Protein AF-A0A8J7Z6C0-F1 (afdb_monomer_lite)

pLDDT: mean 86.83, std 10.54, range [35.66, 97.62]

Structure (mmCIF, N/CA/C/O backbone):
data_AF-A0A8J7Z6C0-F1
#
_entry.id   AF-A0A8J7Z6C0-F1
#
loop_
_atom_site.group_PDB
_atom_site.id
_atom_site.type_symbol
_atom_site.label_atom_id
_atom_site.label_alt_id
_atom_site.label_comp_id
_atom_site.label_asym_id
_atom_site.label_entity_id
_atom_site.label_seq_id
_atom_site.pdbx_PDB_ins_code
_atom_site.Cartn_x
_atom_site.Cartn_y
_atom_site.Cartn_z
_atom_site.occupancy
_atom_site.B_iso_or_equiv
_atom_site.auth_seq_id
_atom_site.auth_comp_id
_atom_site.auth_asym_id
_atom_site.auth_atom_id
_atom_site.pdbx_PDB_model_num
ATOM 1 N N . MET A 1 1 ? 16.609 2.136 -3.321 1.00 68.38 1 MET A N 1
ATOM 2 C CA . MET A 1 1 ? 16.140 3.448 -3.803 1.00 68.38 1 MET A CA 1
ATOM 3 C C . MET A 1 1 ? 17.293 4.409 -3.825 1.00 68.38 1 MET A C 1
ATOM 5 O O . MET A 1 1 ? 17.962 4.581 -2.804 1.00 68.38 1 MET A O 1
ATOM 9 N N . LEU A 1 2 ? 17.531 4.978 -5.000 1.00 78.25 2 LEU A N 1
ATOM 10 C CA . LEU A 1 2 ? 18.710 5.778 -5.332 1.00 78.25 2 LEU A CA 1
ATOM 11 C C . LEU A 1 2 ? 18.935 6.944 -4.369 1.00 78.25 2 LEU A C 1
ATOM 13 O O . LEU A 1 2 ? 20.071 7.205 -3.987 1.00 78.25 2 LEU A O 1
ATOM 17 N N . LYS A 1 3 ? 17.850 7.524 -3.849 1.00 76.62 3 LYS A N 1
ATOM 18 C CA . LYS A 1 3 ? 17.868 8.620 -2.866 1.00 76.62 3 LYS A CA 1
ATOM 19 C C . LYS A 1 3 ? 18.622 8.317 -1.564 1.00 76.62 3 LYS A C 1
ATOM 21 O O . LYS A 1 3 ? 18.952 9.236 -0.823 1.00 76.62 3 LYS A O 1
ATOM 26 N N . LYS A 1 4 ? 18.872 7.041 -1.242 1.00 76.38 4 LYS A N 1
ATOM 27 C CA . LYS A 1 4 ? 19.624 6.628 -0.039 1.00 76.38 4 LYS A CA 1
ATOM 28 C C . LYS A 1 4 ? 21.126 6.460 -0.294 1.00 76.38 4 LYS A C 1
ATOM 30 O O . LYS A 1 4 ? 21.887 6.296 0.660 1.00 76.38 4 LYS A O 1
ATOM 35 N N . VAL A 1 5 ? 21.558 6.470 -1.554 1.00 84.62 5 VAL A N 1
ATOM 36 C CA . VAL A 1 5 ? 22.964 6.300 -1.926 1.00 84.62 5 VAL A CA 1
ATOM 37 C C . VAL A 1 5 ? 23.674 7.644 -1.784 1.00 84.62 5 VAL A C 1
ATOM 39 O O . VAL A 1 5 ? 23.293 8.631 -2.405 1.00 84.62 5 VAL A O 1
ATOM 42 N N . ARG A 1 6 ? 24.704 7.690 -0.934 1.00 83.31 6 ARG A N 1
ATOM 43 C CA . ARG A 1 6 ? 25.433 8.934 -0.627 1.00 83.31 6 ARG A CA 1
ATOM 44 C C . ARG A 1 6 ? 26.478 9.285 -1.677 1.00 83.31 6 ARG A C 1
ATOM 46 O O . ARG A 1 6 ? 26.725 10.458 -1.929 1.00 83.31 6 ARG A O 1
ATOM 53 N N . THR A 1 7 ? 27.105 8.273 -2.263 1.00 88.81 7 THR A N 1
ATOM 54 C CA . THR A 1 7 ? 28.171 8.431 -3.248 1.00 88.81 7 THR A CA 1
ATOM 55 C C . THR A 1 7 ? 28.007 7.387 -4.341 1.00 88.81 7 THR A C 1
ATOM 57 O O . THR A 1 7 ? 27.753 6.215 -4.069 1.00 88.81 7 THR A O 1
ATOM 60 N N . PHE A 1 8 ? 28.150 7.826 -5.588 1.00 91.44 8 PHE A N 1
ATOM 61 C CA . PHE A 1 8 ? 28.157 6.951 -6.754 1.00 91.44 8 PHE A CA 1
ATOM 62 C C . PHE A 1 8 ? 29.576 6.859 -7.298 1.00 91.44 8 PHE A C 1
ATOM 64 O O . PHE A 1 8 ? 30.344 7.819 -7.220 1.00 91.44 8 PHE A O 1
ATOM 71 N N . HIS A 1 9 ? 29.921 5.703 -7.857 1.00 93.38 9 HIS A N 1
ATOM 72 C CA . HIS A 1 9 ? 31.172 5.559 -8.586 1.00 93.38 9 HIS A CA 1
ATOM 73 C C . HIS A 1 9 ? 31.188 6.532 -9.786 1.00 93.38 9 HIS A C 1
ATOM 75 O O . HIS A 1 9 ? 30.160 6.637 -10.458 1.00 93.38 9 HIS A O 1
ATOM 81 N N . PRO A 1 10 ? 32.314 7.202 -10.105 1.00 90.50 10 PRO A N 1
ATOM 82 C CA . PRO A 1 10 ? 32.363 8.210 -11.173 1.00 90.50 10 PRO A CA 1
ATOM 83 C C . PRO A 1 10 ? 31.899 7.711 -12.549 1.00 90.50 10 PRO A C 1
ATOM 85 O O . PRO A 1 10 ? 31.295 8.463 -13.301 1.00 90.50 10 PRO A O 1
ATOM 88 N N . ASN A 1 11 ? 32.132 6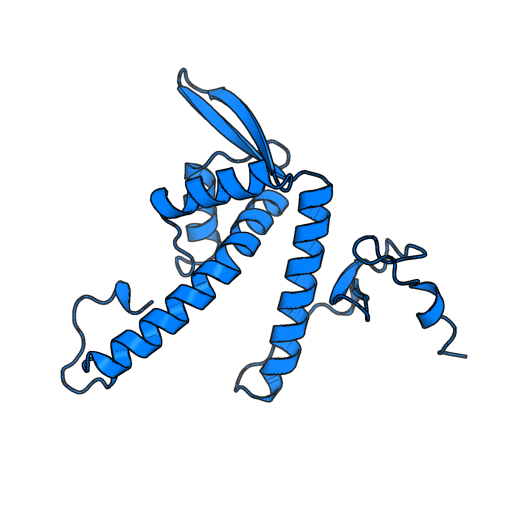.431 -12.853 1.00 94.44 11 ASN A N 1
ATOM 89 C CA . ASN A 1 11 ? 31.740 5.814 -14.130 1.00 94.44 11 ASN A CA 1
ATOM 90 C C . ASN A 1 11 ? 30.314 5.223 -14.135 1.00 94.44 11 ASN A C 1
ATOM 92 O O . ASN A 1 11 ? 29.941 4.548 -15.090 1.00 94.44 11 ASN A O 1
ATOM 96 N N . ALA A 1 12 ? 29.529 5.384 -13.066 1.00 94.75 12 ALA A N 1
ATOM 97 C CA . ALA A 1 12 ? 28.154 4.890 -13.045 1.00 94.75 12 ALA A CA 1
ATOM 98 C C . ALA A 1 12 ? 27.246 5.798 -13.890 1.00 94.75 12 ALA A C 1
ATOM 100 O O . ALA A 1 12 ? 27.310 7.014 -13.755 1.00 94.75 12 ALA A O 1
ATOM 101 N N . LEU A 1 13 ? 26.335 5.230 -14.688 1.00 94.19 13 LEU A N 1
ATOM 102 C CA . LEU A 1 13 ? 25.383 6.013 -15.497 1.00 94.19 13 LEU A CA 1
ATOM 103 C C . LEU A 1 13 ? 24.567 7.002 -14.643 1.00 94.19 13 LEU A C 1
ATOM 105 O O . LEU A 1 13 ? 24.413 8.166 -14.983 1.00 94.19 13 LEU A O 1
ATOM 109 N N . ILE A 1 14 ? 24.111 6.546 -13.479 1.00 94.38 14 ILE A N 1
ATOM 110 C CA . ILE A 1 14 ? 23.372 7.327 -12.474 1.00 94.38 14 ILE A CA 1
ATOM 111 C C . ILE A 1 14 ? 24.248 8.322 -11.681 1.00 94.38 14 ILE A C 1
ATOM 113 O O . ILE A 1 14 ? 23.752 9.022 -10.793 1.00 94.38 14 ILE A O 1
ATOM 117 N N . ALA A 1 15 ? 25.559 8.389 -11.944 1.00 92.69 15 ALA A N 1
ATOM 118 C CA . ALA A 1 15 ? 26.386 9.499 -11.472 1.00 92.69 15 ALA A CA 1
ATOM 119 C C . ALA A 1 15 ? 25.973 10.810 -12.165 1.00 92.69 15 ALA A C 1
ATOM 121 O O . ALA A 1 15 ? 26.004 11.863 -11.527 1.00 92.69 15 ALA A O 1
ATOM 122 N N . ASP A 1 16 ? 25.506 10.718 -13.414 1.00 94.19 16 ASP A N 1
ATOM 123 C CA . ASP A 1 16 ? 24.882 11.808 -14.155 1.00 94.19 16 ASP A CA 1
ATOM 124 C C . ASP A 1 16 ? 23.529 12.200 -13.531 1.00 94.19 16 ASP A C 1
ATOM 126 O O . ASP A 1 16 ? 22.680 11.353 -13.227 1.00 94.19 16 ASP A O 1
ATOM 130 N N . LEU A 1 17 ? 23.328 13.503 -13.325 1.00 91.50 17 LEU A N 1
ATOM 131 C CA . LEU A 1 17 ? 22.142 14.038 -12.654 1.00 91.50 17 LEU A CA 1
ATOM 132 C C . LEU A 1 17 ? 20.859 13.891 -13.480 1.00 91.50 17 LEU A C 1
ATOM 134 O O . LEU A 1 17 ? 19.791 13.733 -12.889 1.00 91.50 17 LEU A O 1
ATOM 138 N N . HIS A 1 18 ? 20.943 13.921 -14.812 1.00 94.06 18 HIS A N 1
ATOM 139 C CA . HIS A 1 18 ? 19.790 13.738 -15.688 1.00 94.06 18 HIS A CA 1
ATOM 140 C C . HIS A 1 18 ? 19.238 12.316 -15.554 1.00 94.06 18 HIS A C 1
ATOM 142 O O . HIS A 1 18 ? 18.068 12.133 -15.209 1.00 94.06 18 HIS A O 1
ATOM 148 N N . TYR A 1 19 ? 20.095 11.304 -15.729 1.00 95.44 19 TYR A N 1
ATOM 149 C CA . TYR A 1 19 ? 19.680 9.904 -15.598 1.00 95.44 19 TYR A CA 1
ATOM 150 C C . TYR A 1 19 ? 19.280 9.551 -14.165 1.00 95.44 19 TYR A C 1
ATOM 152 O O . TYR A 1 19 ? 18.306 8.825 -13.960 1.00 95.44 19 TYR A O 1
ATOM 160 N N . ARG A 1 20 ? 19.971 10.099 -13.155 1.00 94.38 20 ARG A N 1
ATOM 161 C CA . ARG A 1 20 ? 19.564 9.923 -11.755 1.00 94.38 20 ARG A CA 1
ATOM 162 C C . ARG A 1 20 ? 18.168 10.476 -11.499 1.00 94.38 20 ARG A C 1
ATOM 164 O O . ARG A 1 20 ? 17.342 9.768 -10.933 1.00 94.38 20 ARG A O 1
ATOM 171 N N . GLY A 1 21 ? 17.904 11.713 -11.922 1.00 93.88 21 GLY A N 1
ATOM 172 C CA . GLY A 1 21 ? 16.609 12.360 -11.726 1.00 93.88 21 GLY A CA 1
ATOM 173 C C . GLY A 1 21 ? 15.469 11.581 -12.380 1.00 93.88 21 GLY A C 1
ATOM 174 O O . GLY A 1 21 ? 14.415 11.410 -11.769 1.00 93.88 21 GLY A O 1
ATOM 175 N N . TYR A 1 22 ? 15.708 11.035 -13.577 1.00 95.44 22 TYR A N 1
ATOM 176 C CA . TYR A 1 22 ? 14.749 10.176 -14.270 1.00 95.44 22 TYR A CA 1
ATOM 177 C C . TYR A 1 22 ? 14.368 8.943 -13.432 1.00 95.44 22 TYR A C 1
ATOM 179 O O . TYR A 1 22 ? 13.188 8.722 -13.151 1.00 95.44 22 TYR A O 1
ATOM 187 N N . VAL A 1 23 ? 15.359 8.172 -12.967 1.00 94.88 23 VAL A N 1
ATOM 188 C CA . VAL A 1 23 ? 15.101 6.948 -12.186 1.00 94.88 23 VAL A CA 1
ATOM 189 C C . VAL A 1 23 ? 14.512 7.272 -10.809 1.00 94.88 23 VAL A C 1
ATOM 191 O O . VAL A 1 23 ? 13.600 6.586 -10.355 1.00 94.88 23 VAL A O 1
ATOM 194 N N . GLU A 1 24 ? 14.969 8.335 -10.145 1.00 93.50 24 GLU A N 1
ATOM 195 C CA . GLU A 1 24 ? 14.415 8.762 -8.855 1.00 93.50 24 GLU A CA 1
ATOM 196 C C . GLU A 1 24 ? 12.952 9.211 -8.948 1.00 93.50 24 GLU A C 1
ATOM 198 O O . GLU A 1 24 ? 12.183 8.977 -8.007 1.00 93.50 24 GLU A O 1
ATOM 203 N N . SER A 1 25 ? 12.562 9.859 -10.050 1.00 93.44 25 SER A N 1
ATOM 204 C CA . SER A 1 25 ? 11.168 10.235 -10.303 1.00 93.44 25 SER A CA 1
ATOM 205 C C . SER A 1 25 ? 10.303 8.992 -10.453 1.00 93.44 25 SER A C 1
ATOM 207 O O . SER A 1 25 ? 9.320 8.842 -9.725 1.00 93.44 25 SER A O 1
ATOM 209 N N . PHE A 1 26 ? 10.734 8.056 -11.303 1.00 94.12 26 PHE A N 1
ATOM 210 C CA . PHE A 1 26 ? 10.055 6.780 -11.502 1.00 94.12 26 PHE A CA 1
ATOM 211 C C . PHE A 1 26 ? 9.901 5.995 -10.188 1.00 94.12 26 PHE A C 1
ATOM 213 O O . PHE A 1 26 ? 8.788 5.604 -9.830 1.00 94.12 26 PHE A O 1
ATOM 220 N N . GLU A 1 27 ? 10.985 5.833 -9.413 1.00 91.69 27 GLU A N 1
ATOM 221 C CA . GLU A 1 27 ? 10.930 5.188 -8.092 1.00 91.69 27 GLU A CA 1
ATOM 222 C C . GLU A 1 27 ? 9.913 5.894 -7.179 1.00 91.69 27 GLU A C 1
ATOM 224 O O . GLU A 1 27 ? 9.135 5.238 -6.491 1.00 91.69 27 GLU A O 1
ATOM 229 N N . SER A 1 28 ? 9.879 7.230 -7.172 1.00 89.94 28 SER A N 1
ATOM 230 C CA . SER A 1 28 ? 8.993 8.000 -6.288 1.00 89.94 28 SER A CA 1
ATOM 231 C C . SER A 1 28 ? 7.512 7.861 -6.650 1.00 89.94 28 SER A C 1
ATOM 233 O O . SER A 1 28 ? 6.668 7.789 -5.753 1.00 89.94 28 SER A O 1
ATOM 235 N N . GLU A 1 29 ? 7.186 7.836 -7.941 1.00 91.75 29 GLU A N 1
ATOM 236 C CA . GLU A 1 29 ? 5.819 7.646 -8.435 1.00 91.75 29 GLU A CA 1
ATOM 237 C C . GLU A 1 29 ? 5.301 6.252 -8.090 1.00 91.75 29 GLU A C 1
ATOM 239 O O . GLU A 1 29 ? 4.230 6.119 -7.487 1.00 91.75 29 GLU A O 1
ATOM 244 N N . LEU A 1 30 ? 6.107 5.223 -8.369 1.00 91.50 30 LEU A N 1
ATOM 245 C CA . LEU A 1 30 ? 5.770 3.840 -8.046 1.00 91.50 30 LEU A CA 1
ATOM 246 C C . LEU A 1 30 ? 5.567 3.658 -6.537 1.00 91.50 30 LEU A C 1
ATOM 248 O O . LEU A 1 30 ? 4.584 3.060 -6.092 1.00 91.50 30 LEU A O 1
ATOM 252 N N . MET A 1 31 ? 6.460 4.246 -5.740 1.00 89.25 31 MET A N 1
ATOM 253 C CA . MET A 1 31 ? 6.400 4.181 -4.284 1.00 89.25 31 MET A CA 1
ATOM 254 C C . MET A 1 31 ? 5.161 4.851 -3.711 1.00 89.25 31 MET A C 1
ATOM 256 O O . MET A 1 31 ? 4.534 4.314 -2.797 1.00 89.25 31 MET A O 1
ATOM 260 N N . ARG A 1 32 ? 4.760 5.994 -4.268 1.00 86.56 32 ARG A N 1
ATOM 261 C CA . ARG A 1 32 ? 3.526 6.673 -3.871 1.00 86.56 32 ARG A CA 1
ATOM 262 C C . ARG A 1 32 ? 2.296 5.816 -4.165 1.00 86.56 32 ARG A C 1
ATOM 264 O O . ARG A 1 32 ? 1.400 5.753 -3.326 1.00 86.56 32 ARG A O 1
ATOM 271 N N . GLY A 1 33 ? 2.272 5.146 -5.318 1.00 85.75 33 GLY A N 1
ATOM 272 C CA . GLY A 1 33 ? 1.189 4.243 -5.704 1.00 85.75 33 GLY A CA 1
ATOM 273 C C . GLY A 1 33 ? 1.067 3.042 -4.765 1.00 85.75 33 GLY A C 1
ATOM 274 O O . GLY A 1 33 ? 0.005 2.806 -4.187 1.00 85.75 33 GLY A O 1
ATOM 275 N N . ILE A 1 34 ? 2.168 2.317 -4.547 1.00 91.00 34 ILE A N 1
ATOM 276 C CA . ILE A 1 34 ? 2.147 1.063 -3.778 1.00 91.00 34 ILE A CA 1
ATOM 277 C C . ILE A 1 34 ? 1.980 1.274 -2.268 1.00 91.00 34 ILE A C 1
ATOM 279 O O . ILE A 1 34 ? 1.436 0.406 -1.585 1.00 91.00 34 ILE A O 1
ATOM 283 N N . SER A 1 35 ? 2.397 2.432 -1.739 1.00 92.00 35 SER A N 1
ATOM 284 C CA . SER A 1 35 ? 2.344 2.739 -0.300 1.00 92.00 35 SER A CA 1
ATOM 285 C C . SER A 1 35 ? 0.949 2.551 0.291 1.00 92.00 35 SER A C 1
ATOM 287 O O . SER A 1 35 ? 0.809 1.970 1.363 1.00 92.00 35 SER A O 1
ATOM 289 N N . THR A 1 36 ? -0.090 2.993 -0.422 1.00 93.00 36 THR A N 1
ATOM 290 C CA . THR A 1 36 ? -1.484 2.855 0.023 1.00 93.00 36 THR A CA 1
ATOM 291 C C . THR A 1 36 ? -1.865 1.384 0.180 1.00 93.00 36 THR A C 1
ATOM 293 O O . THR A 1 36 ? -2.334 0.976 1.240 1.00 93.00 36 THR A O 1
ATOM 296 N N . VAL A 1 37 ? -1.601 0.570 -0.846 1.00 93.75 37 VAL A N 1
ATOM 297 C CA . VAL A 1 37 ? -1.907 -0.868 -0.837 1.00 93.75 37 VAL A CA 1
ATOM 298 C C . VAL A 1 37 ? -1.151 -1.574 0.285 1.00 93.75 37 VAL A C 1
ATOM 300 O O . VAL A 1 37 ? -1.739 -2.364 1.017 1.00 93.75 37 VAL A O 1
ATOM 303 N N . ALA A 1 38 ? 0.130 -1.253 0.466 1.00 93.88 38 ALA A N 1
ATOM 304 C CA . ALA A 1 38 ? 0.957 -1.859 1.499 1.00 93.88 38 ALA A CA 1
ATOM 305 C C . ALA A 1 38 ? 0.479 -1.513 2.919 1.00 93.88 38 ALA A C 1
ATOM 307 O O . ALA A 1 38 ? 0.361 -2.413 3.749 1.00 93.88 38 ALA A O 1
ATOM 308 N N . ILE A 1 39 ? 0.150 -0.243 3.197 1.00 93.88 39 ILE A N 1
ATOM 309 C CA . ILE A 1 39 ? -0.387 0.183 4.503 1.00 93.88 39 ILE A CA 1
ATOM 310 C C . ILE A 1 39 ? -1.664 -0.597 4.830 1.00 93.88 39 ILE A C 1
ATOM 312 O O . ILE A 1 39 ? -1.776 -1.183 5.907 1.00 93.88 39 ILE A O 1
ATOM 316 N N . LEU A 1 40 ? -2.614 -0.629 3.893 1.00 94.50 40 LEU A N 1
ATOM 317 C CA . LEU A 1 40 ? -3.893 -1.309 4.084 1.00 94.50 40 LEU A CA 1
ATOM 318 C C . LEU A 1 40 ? -3.705 -2.826 4.237 1.00 94.50 40 LEU A C 1
ATOM 320 O O . LEU A 1 40 ? -4.352 -3.443 5.079 1.00 94.50 40 LEU A O 1
ATOM 324 N N . GLN A 1 41 ? -2.783 -3.432 3.485 1.00 93.50 41 GLN A N 1
ATOM 325 C CA . GLN A 1 41 ? -2.480 -4.859 3.592 1.00 93.50 41 GLN A CA 1
ATOM 326 C C . GLN A 1 41 ? -1.846 -5.226 4.942 1.00 93.50 41 GLN A C 1
ATOM 328 O O . GLN A 1 41 ? -2.210 -6.251 5.520 1.00 93.50 41 GLN A O 1
ATOM 333 N N . ILE A 1 42 ? -0.944 -4.393 5.473 1.00 92.62 42 ILE A N 1
ATOM 334 C CA . ILE A 1 42 ? -0.393 -4.570 6.825 1.00 92.62 42 ILE A CA 1
ATOM 335 C C . ILE A 1 42 ? -1.504 -4.486 7.872 1.00 92.62 42 ILE A C 1
ATOM 337 O O . ILE A 1 42 ? -1.598 -5.367 8.724 1.00 92.62 42 ILE A O 1
ATOM 341 N N . MET A 1 43 ? -2.386 -3.484 7.779 1.00 92.44 43 MET A N 1
ATOM 342 C CA . MET A 1 43 ? -3.532 -3.368 8.686 1.00 92.44 43 MET A CA 1
ATOM 343 C C . MET A 1 43 ? -4.423 -4.611 8.633 1.00 92.44 43 MET A C 1
ATOM 345 O O . MET A 1 43 ? -4.741 -5.169 9.678 1.00 92.44 43 MET A O 1
ATOM 349 N N . LYS A 1 44 ? -4.766 -5.085 7.427 1.00 91.62 44 LYS A N 1
ATOM 350 C CA . LYS A 1 44 ? -5.596 -6.283 7.227 1.00 91.62 44 LYS A CA 1
ATOM 351 C C . LYS A 1 44 ? -4.967 -7.541 7.827 1.00 91.62 44 LYS A C 1
ATOM 353 O O . LYS A 1 44 ? -5.690 -8.388 8.334 1.00 91.62 44 LYS A O 1
ATOM 358 N N . ARG A 1 45 ? -3.645 -7.703 7.718 1.00 86.81 45 ARG A N 1
ATOM 359 C CA . ARG A 1 45 ? -2.947 -8.929 8.137 1.00 86.81 45 ARG A CA 1
ATOM 360 C C . ARG A 1 45 ? -2.676 -8.989 9.638 1.00 86.81 45 ARG A C 1
ATOM 362 O O . ARG A 1 45 ? -2.650 -10.082 10.191 1.00 86.81 45 ARG A O 1
ATOM 369 N N . PHE A 1 46 ? -2.430 -7.846 10.273 1.00 79.00 46 PHE A N 1
ATOM 370 C CA . PHE A 1 46 ? -1.861 -7.800 11.622 1.00 79.00 46 PHE A CA 1
ATOM 371 C C . PHE A 1 46 ? -2.752 -7.112 12.654 1.00 79.00 46 PHE A C 1
ATOM 373 O O . PHE A 1 46 ? -2.289 -6.850 13.766 1.00 79.00 46 PHE A O 1
ATOM 380 N N . SER A 1 47 ? -3.998 -6.769 12.313 1.00 72.31 47 SER A N 1
ATOM 381 C CA . SER A 1 47 ? -4.797 -5.961 13.223 1.00 72.31 47 SER A CA 1
ATOM 382 C C . SER A 1 47 ? -6.307 -6.126 13.121 1.00 72.31 47 SER A C 1
ATOM 384 O O . SER A 1 47 ? -6.971 -5.484 12.314 1.00 72.31 47 SER A O 1
ATOM 386 N N . ASP A 1 48 ? -6.850 -6.886 14.069 1.00 70.75 48 ASP A N 1
ATOM 387 C CA . ASP A 1 48 ? -8.283 -6.865 14.382 1.00 70.75 48 ASP A CA 1
ATOM 388 C C . ASP A 1 48 ? -8.648 -5.715 15.344 1.00 70.75 48 ASP A C 1
ATOM 390 O O . ASP A 1 48 ? -9.811 -5.343 15.471 1.00 70.75 48 ASP A O 1
ATOM 394 N N . GLN A 1 49 ? -7.657 -5.139 16.042 1.00 74.25 49 GLN A N 1
ATOM 395 C CA . GLN A 1 49 ? -7.846 -4.132 17.103 1.00 74.25 49 GLN A CA 1
ATOM 396 C C . GLN A 1 49 ? -7.325 -2.724 16.753 1.00 74.25 49 GLN A C 1
ATOM 398 O O . GLN A 1 49 ? -7.386 -1.807 17.581 1.00 74.25 49 GLN A O 1
ATOM 403 N N . GLY A 1 50 ? -6.826 -2.536 15.537 1.00 80.31 50 GLY A N 1
ATOM 404 C CA . GLY A 1 50 ? -6.225 -1.305 15.032 1.00 80.31 50 GLY A CA 1
ATOM 405 C C . GLY A 1 50 ? -4.727 -1.187 15.271 1.00 80.31 50 GLY A C 1
ATOM 406 O O . GLY A 1 50 ? -4.171 -1.729 16.228 1.00 80.31 50 GLY A O 1
ATOM 407 N N . VAL A 1 51 ? -4.066 -0.431 14.395 1.00 87.38 51 VAL A N 1
ATOM 408 C CA . VAL A 1 51 ? -2.623 -0.151 14.463 1.00 87.38 51 VAL A CA 1
ATOM 409 C C . VAL A 1 51 ? -2.409 1.348 14.620 1.00 87.38 51 VAL A C 1
ATOM 411 O O . VAL A 1 51 ? -3.048 2.150 13.933 1.00 87.38 51 VAL A O 1
ATOM 414 N N . TYR A 1 52 ? -1.509 1.757 15.517 1.00 89.50 52 TYR A N 1
ATOM 415 C CA . TYR A 1 52 ? -1.119 3.165 15.614 1.00 89.50 52 TYR A CA 1
ATOM 416 C C . TYR A 1 52 ? 0.015 3.508 14.640 1.00 89.50 52 TYR A C 1
ATOM 418 O O . TYR A 1 52 ? 0.820 2.657 14.272 1.00 89.50 52 TYR A O 1
ATOM 426 N N . GLY A 1 53 ? 0.091 4.779 14.229 1.00 86.19 53 GLY A N 1
ATOM 427 C CA . GLY A 1 53 ? 0.936 5.232 13.112 1.00 86.19 53 GLY A CA 1
ATOM 428 C C . GLY A 1 53 ? 2.389 4.745 13.154 1.00 86.19 53 GLY A C 1
ATOM 429 O O . GLY A 1 53 ? 2.875 4.169 12.189 1.00 86.19 53 GLY A O 1
ATOM 430 N N . TYR A 1 54 ? 3.070 4.894 14.289 1.00 88.12 54 TYR A N 1
ATOM 431 C CA . TYR A 1 54 ? 4.460 4.445 14.417 1.00 88.12 54 TYR A CA 1
ATOM 432 C C . TYR A 1 54 ? 4.625 2.916 14.304 1.00 88.12 54 TYR A C 1
ATOM 434 O O . TYR A 1 54 ? 5.594 2.444 13.713 1.00 88.12 54 TYR A O 1
ATOM 442 N N . GLN A 1 55 ? 3.669 2.125 14.810 1.00 90.38 55 GLN A N 1
ATOM 443 C CA . GLN A 1 55 ? 3.684 0.671 14.611 1.00 90.38 55 GLN A CA 1
ATOM 444 C C . GLN A 1 55 ? 3.591 0.302 13.127 1.00 90.38 55 GLN A C 1
ATOM 446 O O . GLN A 1 55 ? 4.319 -0.585 12.696 1.00 90.38 55 GLN A O 1
ATOM 451 N N . LEU A 1 56 ? 2.763 1.004 12.342 1.00 91.75 56 LEU A N 1
ATOM 452 C CA . LEU A 1 56 ? 2.648 0.760 10.897 1.00 91.75 56 LEU A CA 1
ATOM 453 C C . LEU A 1 56 ? 3.971 0.975 10.171 1.00 91.75 56 LEU A C 1
ATOM 455 O O . LEU A 1 56 ? 4.338 0.149 9.343 1.00 91.75 56 LEU A O 1
ATOM 459 N N . VAL A 1 57 ? 4.690 2.059 10.486 1.00 91.69 57 VAL A N 1
ATOM 460 C CA . VAL A 1 57 ? 6.008 2.333 9.889 1.00 91.69 57 VAL A CA 1
ATOM 461 C C . VAL A 1 57 ? 6.949 1.157 10.126 1.00 91.69 57 VAL A C 1
ATOM 463 O O . VAL A 1 57 ? 7.575 0.672 9.187 1.00 91.69 57 VAL A O 1
ATOM 466 N N . LYS A 1 58 ? 7.013 0.675 11.372 1.00 91.06 58 LYS A N 1
ATOM 467 C CA . LYS A 1 58 ? 7.894 -0.430 11.744 1.00 91.06 58 LYS A CA 1
ATOM 468 C C . LYS A 1 58 ? 7.484 -1.739 11.065 1.00 91.06 58 LYS A C 1
ATOM 470 O O . LYS A 1 58 ? 8.319 -2.390 10.455 1.00 91.06 58 LYS A O 1
ATOM 475 N N . MET A 1 59 ? 6.195 -2.079 11.096 1.00 92.31 59 MET A N 1
ATOM 476 C CA . MET A 1 59 ? 5.669 -3.280 10.437 1.00 92.31 59 MET A CA 1
ATOM 477 C C . MET A 1 59 ? 5.939 -3.270 8.930 1.00 92.31 59 MET A C 1
ATOM 479 O O . MET A 1 59 ? 6.334 -4.288 8.381 1.00 92.31 59 MET A O 1
ATOM 483 N N . LEU A 1 60 ? 5.773 -2.128 8.254 1.00 92.25 60 LEU A N 1
ATOM 484 C CA . LEU A 1 60 ? 6.088 -2.002 6.829 1.00 92.25 60 LEU A CA 1
ATOM 485 C C . LEU A 1 60 ? 7.577 -2.209 6.552 1.00 92.25 60 LEU A C 1
ATOM 487 O O . LEU A 1 60 ? 7.924 -2.900 5.598 1.00 92.25 60 LEU A O 1
ATOM 491 N N . GLN A 1 61 ? 8.454 -1.631 7.372 1.00 91.50 61 GLN A N 1
ATOM 492 C CA . GLN A 1 61 ? 9.898 -1.824 7.234 1.00 91.50 61 GLN A CA 1
ATOM 493 C C . GLN A 1 61 ? 10.283 -3.295 7.421 1.00 91.50 61 GLN A C 1
ATOM 495 O O . GLN A 1 61 ? 10.992 -3.842 6.576 1.00 91.50 61 GLN A O 1
ATOM 500 N N . ASP A 1 62 ? 9.771 -3.928 8.477 1.00 91.75 62 ASP A N 1
ATOM 501 C CA . ASP A 1 62 ? 10.078 -5.313 8.832 1.00 91.75 62 ASP A CA 1
ATOM 502 C C . ASP A 1 62 ? 9.546 -6.286 7.760 1.00 91.75 62 ASP A C 1
ATOM 504 O O . ASP A 1 62 ? 10.305 -7.075 7.201 1.00 91.75 62 ASP A O 1
ATOM 508 N N . GLU A 1 63 ? 8.270 -6.173 7.378 1.00 92.38 63 GLU A N 1
ATOM 509 C CA . GLU A 1 63 ? 7.622 -7.080 6.415 1.00 92.38 63 GLU A CA 1
ATOM 510 C C . GLU A 1 63 ? 8.112 -6.901 4.972 1.00 92.38 63 GLU A C 1
ATOM 512 O O . GLU A 1 63 ? 7.942 -7.796 4.144 1.00 92.38 63 GLU A O 1
ATOM 517 N N . THR A 1 64 ? 8.717 -5.756 4.643 1.00 90.38 64 THR A N 1
ATOM 518 C CA . THR A 1 64 ? 9.261 -5.495 3.300 1.00 90.38 64 THR A CA 1
ATOM 519 C C . THR A 1 64 ? 10.782 -5.549 3.239 1.00 90.38 64 THR A C 1
ATOM 521 O O . THR A 1 64 ? 11.361 -5.127 2.238 1.00 90.38 64 THR A O 1
ATOM 524 N N . ASN A 1 65 ? 11.454 -6.053 4.281 1.00 90.12 65 ASN A N 1
ATOM 525 C CA . ASN A 1 65 ? 12.917 -6.116 4.352 1.00 90.12 65 ASN A CA 1
ATOM 526 C C . ASN A 1 65 ? 13.585 -4.760 4.042 1.00 90.12 65 ASN A C 1
ATOM 528 O O . ASN A 1 65 ? 14.558 -4.681 3.292 1.00 90.12 65 ASN A O 1
ATOM 532 N N . ASN A 1 66 ? 13.048 -3.672 4.601 1.00 88.06 66 ASN A N 1
ATOM 533 C CA . ASN A 1 66 ? 13.503 -2.289 4.407 1.00 88.06 66 ASN A CA 1
ATOM 534 C C . ASN A 1 66 ? 13.395 -1.736 2.970 1.00 88.06 66 ASN A C 1
ATOM 536 O O . ASN A 1 66 ? 13.933 -0.654 2.687 1.00 88.06 66 ASN A O 1
ATOM 540 N N . VAL A 1 67 ? 12.696 -2.427 2.063 1.00 86.81 67 VAL A N 1
ATOM 541 C CA . VAL A 1 67 ? 12.447 -1.934 0.700 1.00 86.81 67 VAL A CA 1
ATOM 542 C C . VAL A 1 67 ? 11.450 -0.779 0.735 1.00 86.81 67 VAL A C 1
ATOM 544 O O . VAL A 1 67 ? 11.744 0.298 0.211 1.00 86.81 67 VAL A O 1
ATOM 547 N N . LEU A 1 68 ? 10.309 -0.963 1.406 1.00 88.25 68 LEU A N 1
ATOM 548 C CA . LEU A 1 68 ? 9.284 0.063 1.561 1.00 88.25 68 LEU A CA 1
ATOM 549 C C . LEU A 1 68 ? 9.469 0.792 2.891 1.00 88.25 68 LEU A C 1
ATOM 551 O O . LEU A 1 68 ? 9.078 0.316 3.954 1.00 88.25 68 LEU A O 1
ATOM 555 N N . ILE A 1 69 ? 10.060 1.983 2.818 1.00 86.81 69 ILE A N 1
ATOM 556 C CA . ILE A 1 69 ? 10.217 2.866 3.974 1.00 86.81 69 ILE A CA 1
ATOM 557 C C . ILE A 1 69 ? 9.317 4.076 3.781 1.00 86.81 69 ILE A C 1
ATOM 559 O O . ILE A 1 69 ? 9.540 4.871 2.871 1.00 86.81 69 ILE A O 1
ATOM 563 N N . ILE A 1 70 ? 8.328 4.210 4.659 1.00 89.06 70 ILE A N 1
ATOM 564 C CA . ILE A 1 70 ? 7.425 5.357 4.714 1.00 89.06 70 ILE A CA 1
ATOM 565 C C . ILE A 1 70 ? 7.747 6.127 5.991 1.00 89.06 70 ILE A C 1
ATOM 567 O O . ILE A 1 70 ? 7.668 5.569 7.083 1.00 89.06 70 ILE A O 1
ATOM 571 N N . ASP A 1 71 ? 8.138 7.391 5.861 1.00 88.94 71 ASP A N 1
ATOM 572 C CA . ASP A 1 71 ? 8.309 8.268 7.016 1.00 88.94 71 ASP A CA 1
ATOM 573 C C . ASP A 1 71 ? 6.955 8.748 7.568 1.00 88.94 71 ASP A C 1
ATOM 575 O O . ASP A 1 71 ? 5.917 8.696 6.903 1.00 88.94 71 ASP A O 1
ATOM 579 N N . GLU A 1 72 ? 6.961 9.248 8.801 1.00 90.31 72 GLU A N 1
ATOM 580 C CA . GLU A 1 72 ? 5.758 9.760 9.464 1.00 90.31 72 GLU A CA 1
ATOM 581 C C . GLU A 1 72 ? 5.119 10.945 8.720 1.00 90.31 72 GLU A C 1
ATOM 583 O O . GLU A 1 72 ? 3.890 11.051 8.665 1.00 90.31 72 GLU A O 1
ATOM 588 N N . GLY A 1 73 ? 5.938 11.804 8.105 1.00 91.12 73 GLY A N 1
ATOM 589 C CA . GLY A 1 73 ? 5.486 12.955 7.321 1.00 91.12 73 GLY A CA 1
ATOM 590 C C . GLY A 1 73 ? 4.687 12.555 6.080 1.00 91.12 73 GLY A C 1
ATOM 591 O O . GLY A 1 73 ? 3.793 13.289 5.671 1.00 91.12 73 GLY A O 1
ATOM 592 N N . THR A 1 74 ? 4.950 11.371 5.532 1.00 90.44 74 THR A N 1
ATOM 593 C CA . THR A 1 74 ? 4.213 10.773 4.416 1.00 90.44 74 THR A CA 1
ATOM 594 C C . THR A 1 74 ? 3.036 9.931 4.910 1.00 90.44 74 THR A C 1
ATOM 596 O O . THR A 1 74 ? 1.938 10.002 4.351 1.00 90.44 74 THR A O 1
ATOM 599 N N . LEU A 1 75 ? 3.227 9.160 5.984 1.00 93.31 75 LEU A N 1
ATOM 600 C CA . LEU A 1 75 ? 2.217 8.241 6.503 1.00 93.31 75 LEU A CA 1
ATOM 601 C C . LEU A 1 75 ? 0.970 8.972 7.015 1.00 93.31 75 LEU A C 1
ATOM 603 O O . LEU A 1 75 ? -0.147 8.617 6.641 1.00 93.31 75 LEU A O 1
ATOM 607 N N . TYR A 1 76 ? 1.121 9.982 7.875 1.00 93.50 76 TYR A N 1
ATOM 608 C CA . TYR A 1 76 ? -0.041 10.596 8.527 1.00 93.50 76 TYR A CA 1
ATOM 609 C C . TYR A 1 76 ? -0.975 11.343 7.566 1.00 93.50 76 TYR A C 1
ATOM 611 O O . TYR A 1 76 ? -2.193 11.199 7.717 1.00 93.50 76 TYR A O 1
ATOM 619 N N . PRO A 1 77 ? -0.484 12.092 6.559 1.00 94.56 77 PRO A N 1
ATOM 620 C CA . PRO A 1 77 ? -1.353 12.644 5.525 1.00 94.56 77 PRO A CA 1
ATOM 621 C C . PRO A 1 77 ? -2.120 11.569 4.749 1.00 94.56 77 PRO A C 1
ATOM 623 O O . PRO A 1 77 ? -3.309 11.756 4.491 1.00 94.56 77 PRO A O 1
ATOM 626 N N . LEU A 1 78 ? -1.483 10.435 4.428 1.00 94.50 78 LEU A N 1
ATOM 627 C CA . LEU A 1 78 ? -2.150 9.309 3.766 1.00 94.50 78 LEU A CA 1
ATOM 628 C C . LEU A 1 78 ? -3.245 8.708 4.652 1.00 94.50 78 LEU A C 1
ATOM 630 O O . LEU A 1 78 ? -4.372 8.545 4.193 1.00 94.50 78 LEU A O 1
ATOM 634 N N . LEU A 1 79 ? -2.953 8.448 5.930 1.00 95.38 79 LEU A N 1
ATOM 635 C CA . LEU A 1 79 ? -3.937 7.934 6.890 1.00 95.38 79 LEU A CA 1
ATOM 636 C C . LEU A 1 79 ? -5.133 8.878 7.039 1.00 95.38 79 LEU A C 1
ATOM 638 O O . LEU A 1 79 ? -6.277 8.435 6.999 1.00 95.38 79 LEU A O 1
ATOM 642 N N . LYS A 1 80 ? -4.881 10.186 7.155 1.00 95.31 80 LYS A N 1
ATOM 643 C CA . LYS A 1 80 ? -5.936 11.203 7.250 1.00 95.31 80 LYS A CA 1
ATOM 644 C C . LYS A 1 80 ? -6.796 11.254 5.987 1.00 95.31 80 LYS A C 1
ATOM 646 O O . LYS A 1 80 ? -8.007 11.427 6.089 1.00 95.31 80 LYS A O 1
ATOM 651 N N . LYS A 1 81 ? -6.182 11.122 4.808 1.00 96.06 81 LYS A N 1
ATOM 652 C CA . LYS A 1 81 ? -6.908 11.063 3.536 1.00 96.06 81 LYS A CA 1
ATOM 653 C C . LYS A 1 81 ? -7.792 9.816 3.472 1.00 96.06 81 LYS A C 1
ATOM 655 O O . LYS A 1 81 ? -8.983 9.945 3.242 1.00 96.06 81 LYS A O 1
ATOM 660 N N . MET A 1 82 ? -7.233 8.640 3.749 1.00 96.25 82 MET A N 1
ATOM 661 C CA . MET A 1 82 ? -7.977 7.377 3.723 1.00 96.25 82 MET A CA 1
ATOM 662 C C . MET A 1 82 ? -9.124 7.344 4.739 1.00 96.25 82 MET A C 1
ATOM 664 O O . MET A 1 82 ? -10.182 6.797 4.454 1.00 96.25 82 MET A O 1
ATOM 668 N N . GLU A 1 83 ? -8.947 7.959 5.908 1.00 96.62 83 GLU A N 1
ATOM 669 C CA . GLU A 1 83 ? -10.029 8.127 6.879 1.00 96.62 83 GLU A CA 1
ATOM 670 C C . GLU A 1 83 ? -11.129 9.063 6.363 1.00 96.62 83 GLU A C 1
ATOM 672 O O . GLU A 1 83 ? -12.310 8.743 6.459 1.00 96.62 83 GLU A O 1
ATOM 677 N N . LYS A 1 84 ? -10.754 10.206 5.772 1.00 97.62 84 LYS A N 1
ATOM 678 C CA . LYS A 1 84 ? -11.713 11.132 5.151 1.00 97.62 84 LYS A CA 1
ATOM 679 C C . LYS A 1 84 ? -12.506 10.459 4.025 1.00 97.62 84 LYS A C 1
ATOM 681 O O . LYS A 1 84 ? -13.693 10.732 3.881 1.00 97.62 84 LYS A O 1
ATOM 686 N N . ASP A 1 85 ? -11.849 9.598 3.257 1.00 96.94 85 ASP A N 1
ATOM 687 C CA . ASP A 1 85 ? -12.432 8.874 2.128 1.00 96.94 85 ASP A CA 1
ATOM 688 C C . ASP A 1 85 ? -13.210 7.611 2.574 1.00 96.94 85 ASP A C 1
ATOM 690 O O . ASP A 1 85 ? -13.684 6.853 1.734 1.00 96.94 85 ASP A O 1
ATOM 694 N N . GLY A 1 86 ? -13.349 7.360 3.886 1.00 97.00 86 GLY A N 1
ATOM 695 C CA . GLY A 1 86 ? -14.131 6.244 4.438 1.00 97.00 86 GLY A CA 1
ATOM 696 C C . GLY A 1 86 ? -13.461 4.867 4.350 1.00 97.00 86 GLY A C 1
ATOM 697 O O . GLY A 1 86 ? -14.053 3.863 4.741 1.00 97.00 86 GLY A O 1
ATOM 698 N N . VAL A 1 87 ? -12.214 4.802 3.880 1.00 97.06 87 VAL A N 1
ATOM 699 C CA . VAL A 1 87 ? -11.416 3.565 3.796 1.00 97.06 87 VAL A CA 1
ATOM 700 C C . VAL A 1 87 ? -10.969 3.110 5.187 1.00 97.06 87 VAL A C 1
ATOM 702 O O . VAL A 1 87 ? -10.844 1.914 5.458 1.00 97.06 87 VAL A O 1
ATOM 705 N N . LEU A 1 88 ? -10.717 4.071 6.077 1.00 96.50 88 LEU A N 1
ATOM 706 C CA . LEU A 1 88 ? -10.292 3.829 7.449 1.00 96.50 88 LEU A CA 1
ATOM 707 C C . LEU A 1 88 ? -11.241 4.485 8.448 1.00 96.50 88 LEU A C 1
ATOM 709 O O . LEU A 1 88 ? -11.840 5.522 8.179 1.00 96.50 88 LEU A O 1
ATOM 713 N N . VAL A 1 89 ? -11.277 3.922 9.647 1.00 95.44 89 VAL A N 1
ATOM 714 C CA . VAL A 1 89 ? -11.793 4.564 10.859 1.00 95.44 89 VAL A CA 1
ATOM 715 C C . VAL A 1 89 ? -10.677 4.655 11.886 1.00 95.44 89 VAL A C 1
ATOM 717 O O . VAL A 1 89 ? -9.725 3.870 11.856 1.00 95.44 89 VAL A O 1
ATOM 720 N N . SER A 1 90 ? -10.772 5.615 12.802 1.00 94.62 90 SER A N 1
ATOM 721 C CA . SER A 1 90 ? -9.807 5.731 13.887 1.00 94.62 90 SER A CA 1
ATOM 722 C C . SER A 1 90 ? -10.451 5.942 15.245 1.00 94.62 90 SER A C 1
ATOM 724 O O . SER A 1 90 ? -11.537 6.501 15.378 1.00 94.62 90 SER A O 1
ATOM 726 N N . GLU A 1 91 ? -9.717 5.537 16.271 1.00 93.25 91 GLU A N 1
ATOM 727 C CA . GLU A 1 91 ? -10.079 5.715 17.667 1.00 93.25 91 GLU A CA 1
ATOM 728 C C . GLU A 1 91 ? -8.870 6.211 18.465 1.00 93.25 91 GLU A C 1
ATOM 730 O O . GLU A 1 91 ? -7.713 5.897 18.165 1.00 93.25 91 GLU A O 1
ATOM 735 N N . ARG A 1 92 ? -9.122 7.030 19.489 1.00 92.94 92 ARG A N 1
ATOM 736 C CA . ARG A 1 92 ? -8.083 7.467 20.426 1.00 92.94 92 ARG A CA 1
ATOM 737 C C . ARG A 1 92 ? -8.106 6.547 21.639 1.00 92.94 92 ARG A C 1
ATOM 739 O O . ARG A 1 92 ? -9.110 6.487 22.337 1.00 92.94 92 ARG A O 1
ATOM 746 N N . LYS A 1 93 ? -6.985 5.882 21.911 1.00 90.44 93 LYS A N 1
ATOM 747 C CA . LYS A 1 93 ? -6.796 5.017 23.082 1.00 90.44 93 LYS A CA 1
ATOM 748 C C . LYS A 1 93 ? -5.734 5.607 23.997 1.00 90.44 93 LYS A C 1
ATOM 750 O O . LYS A 1 93 ? -4.708 6.091 23.518 1.00 90.44 93 LYS A O 1
ATOM 755 N N . ASN A 1 94 ? -5.963 5.546 25.304 1.00 91.19 94 ASN A N 1
ATOM 756 C CA . ASN A 1 94 ? -4.939 5.865 26.291 1.00 91.19 94 ASN A CA 1
ATOM 757 C C . ASN A 1 94 ? -4.195 4.576 26.656 1.00 91.19 94 ASN A C 1
ATOM 759 O O . ASN A 1 94 ? -4.803 3.638 27.161 1.00 91.19 94 ASN A O 1
ATOM 763 N N . VAL A 1 95 ? -2.903 4.517 26.339 1.00 86.31 95 VAL A N 1
ATOM 764 C CA . VAL A 1 95 ? -2.039 3.359 26.592 1.00 86.31 95 VAL A CA 1
ATOM 765 C C . VAL A 1 95 ? -0.778 3.871 27.274 1.00 86.31 95 VAL A C 1
ATOM 767 O O . VAL A 1 95 ? -0.099 4.748 26.735 1.00 86.31 95 VAL A O 1
ATOM 770 N N . ASP A 1 96 ? -0.491 3.356 28.469 1.00 87.75 96 ASP A N 1
ATOM 771 C CA . ASP A 1 96 ? 0.641 3.768 29.313 1.00 87.75 96 ASP A CA 1
ATOM 772 C C . ASP A 1 96 ? 0.683 5.286 29.574 1.00 87.75 96 ASP A C 1
ATOM 774 O O . ASP A 1 96 ? 1.727 5.934 29.486 1.00 87.75 96 ASP A O 1
ATOM 778 N N . GLY A 1 97 ? -0.487 5.888 29.813 1.00 89.06 97 GLY A N 1
ATOM 779 C CA . GLY A 1 97 ? -0.626 7.328 30.055 1.00 89.06 97 GLY A CA 1
ATOM 780 C C . GLY A 1 97 ? -0.437 8.205 28.812 1.00 89.06 97 GLY A C 1
ATOM 781 O O . GLY A 1 97 ? -0.447 9.432 28.922 1.00 89.06 97 GLY A O 1
ATOM 782 N N . ARG A 1 98 ? -0.273 7.614 27.621 1.00 88.12 98 ARG A N 1
ATOM 783 C CA . ARG A 1 98 ? -0.161 8.338 26.349 1.00 88.12 98 ARG A CA 1
ATOM 784 C C . ARG A 1 98 ? -1.391 8.092 25.488 1.00 88.12 98 ARG A C 1
ATOM 786 O O . ARG A 1 98 ? -1.740 6.955 25.179 1.00 88.12 98 ARG A O 1
ATOM 793 N N . THR A 1 99 ? -2.005 9.176 25.021 1.00 90.88 99 THR A N 1
ATOM 794 C CA . THR A 1 99 ? -3.084 9.089 24.031 1.00 90.88 99 THR A CA 1
ATOM 795 C C . THR A 1 99 ? -2.494 8.800 22.654 1.00 90.88 99 THR A C 1
ATOM 797 O O . THR A 1 99 ? -1.706 9.587 22.132 1.00 90.88 99 THR A O 1
ATOM 800 N N . ARG A 1 100 ? -2.881 7.672 22.058 1.00 91.19 100 ARG A N 1
ATOM 801 C CA . ARG A 1 100 ? -2.464 7.229 20.723 1.00 91.19 100 ARG A CA 1
ATOM 802 C C . ARG A 1 100 ? -3.688 7.066 19.831 1.00 91.19 100 ARG A C 1
ATOM 804 O O . ARG A 1 100 ? -4.752 6.657 20.293 1.00 91.19 100 ARG A O 1
ATOM 811 N N . ARG A 1 101 ? -3.533 7.377 18.546 1.00 91.50 101 ARG A N 1
ATOM 812 C CA . ARG A 1 101 ? -4.575 7.175 17.536 1.00 91.50 101 ARG A CA 1
ATOM 813 C C . ARG A 1 101 ? -4.346 5.843 16.833 1.00 91.50 101 ARG A C 1
ATOM 815 O O . ARG A 1 101 ? -3.281 5.650 16.249 1.00 91.50 101 ARG A O 1
ATOM 822 N N . TYR A 1 102 ? -5.329 4.961 16.915 1.00 92.88 102 TYR A N 1
ATOM 823 C CA . TYR A 1 102 ? -5.340 3.654 16.268 1.00 92.88 102 TYR A CA 1
ATOM 824 C C . TYR A 1 102 ? -6.250 3.708 15.050 1.00 92.88 102 TYR A C 1
ATOM 826 O O . TYR A 1 102 ? -7.313 4.321 15.118 1.00 92.88 102 TYR A O 1
ATOM 834 N N . TYR A 1 103 ? -5.818 3.097 13.952 1.00 94.31 103 TYR A N 1
ATOM 835 C CA . TYR A 1 103 ? -6.547 3.055 12.688 1.00 94.31 103 TYR A CA 1
ATOM 836 C C . TYR A 1 103 ? -6.952 1.622 12.360 1.00 94.31 103 TYR A C 1
ATOM 838 O O . TYR A 1 103 ? -6.160 0.702 12.562 1.00 94.31 103 TYR A O 1
ATOM 846 N N . ASN A 1 104 ? -8.156 1.466 11.821 1.00 93.94 104 ASN A N 1
ATOM 847 C CA . ASN A 1 104 ? -8.732 0.204 11.373 1.00 93.94 104 ASN A CA 1
ATOM 848 C C . ASN A 1 104 ? -9.335 0.353 9.979 1.00 93.94 104 ASN A C 1
ATOM 850 O O . ASN A 1 104 ? -9.843 1.418 9.628 1.00 93.94 104 ASN A O 1
ATOM 854 N N . LEU A 1 105 ? -9.311 -0.735 9.209 1.00 95.25 105 LEU A N 1
ATOM 855 C CA . LEU A 1 105 ? -10.049 -0.832 7.954 1.00 95.25 105 LEU A CA 1
ATOM 856 C C . LEU A 1 105 ? -11.552 -0.852 8.226 1.00 95.25 105 LEU A C 1
ATOM 858 O O . LEU A 1 105 ? -12.022 -1.613 9.073 1.00 95.25 105 LEU A O 1
ATOM 862 N N . THR A 1 106 ? -12.302 -0.070 7.457 1.00 95.62 106 THR A N 1
ATOM 863 C CA . THR A 1 106 ? -13.750 -0.266 7.332 1.00 95.62 106 THR A CA 1
ATOM 864 C C . THR A 1 106 ? -14.036 -1.490 6.464 1.00 95.62 106 THR A C 1
ATOM 866 O O . THR A 1 106 ? -13.144 -2.004 5.782 1.00 95.62 106 THR A O 1
ATOM 869 N N . ASP A 1 107 ? -15.280 -1.964 6.451 1.00 93.88 107 ASP A N 1
ATOM 870 C CA . ASP A 1 107 ? -15.662 -3.054 5.549 1.00 93.88 107 ASP A CA 1
ATOM 871 C C . ASP A 1 107 ? -15.528 -2.643 4.078 1.00 93.88 107 ASP A C 1
ATOM 873 O O . ASP A 1 107 ? -14.968 -3.396 3.280 1.00 93.88 107 ASP A O 1
ATOM 877 N N . ASP A 1 108 ? -15.901 -1.410 3.736 1.00 94.50 108 ASP A N 1
ATOM 878 C CA . ASP A 1 108 ? -15.655 -0.853 2.403 1.00 94.50 108 ASP A CA 1
ATOM 879 C C . ASP A 1 108 ? -14.153 -0.719 2.113 1.00 94.50 108 ASP A C 1
ATOM 881 O O . ASP A 1 108 ? -13.698 -1.043 1.017 1.00 94.50 108 ASP A O 1
ATOM 885 N N . GLY A 1 109 ? -13.342 -0.349 3.107 1.00 95.44 109 GLY A N 1
ATOM 886 C CA . GLY A 1 109 ? -11.887 -0.322 2.987 1.00 95.44 109 GLY A CA 1
ATOM 887 C C . GLY A 1 109 ? -11.285 -1.691 2.665 1.00 95.44 109 GLY A C 1
ATOM 888 O O . GLY A 1 109 ? -10.377 -1.784 1.837 1.00 95.44 109 GLY A O 1
ATOM 889 N N . LYS A 1 110 ? -11.812 -2.775 3.253 1.00 93.31 110 LYS A N 1
ATOM 890 C CA . LYS A 1 110 ? -11.395 -4.155 2.934 1.00 93.31 110 LYS A CA 1
ATOM 891 C C . LYS A 1 110 ? -11.751 -4.531 1.493 1.00 93.31 110 LYS A C 1
ATOM 893 O O . LYS A 1 110 ? -10.919 -5.125 0.804 1.00 93.31 110 LYS A O 1
ATOM 898 N N . LYS A 1 111 ? -12.952 -4.169 1.035 1.00 92.06 111 LYS A N 1
ATOM 899 C CA . LYS A 1 111 ? -13.415 -4.392 -0.345 1.00 92.06 111 LYS A CA 1
ATOM 900 C C . LYS A 1 111 ? -12.547 -3.639 -1.355 1.00 92.06 111 LYS A C 1
ATOM 902 O O . LYS A 1 111 ? -12.023 -4.232 -2.296 1.00 92.06 111 LYS A O 1
ATOM 907 N N . LEU A 1 112 ? -12.302 -2.351 -1.111 1.00 94.19 112 LEU A N 1
ATOM 908 C CA . LEU A 1 112 ? -11.431 -1.523 -1.947 1.00 94.19 112 L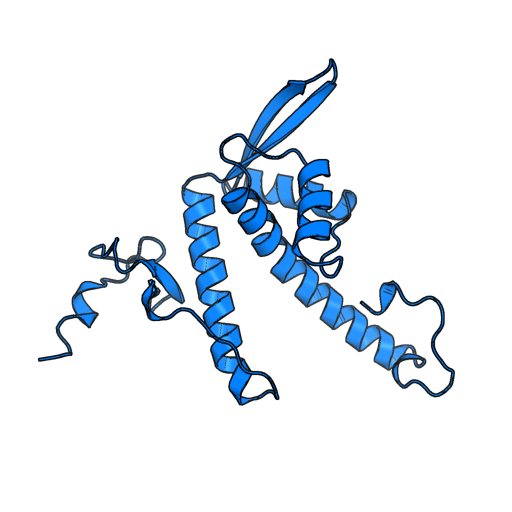EU A CA 1
ATOM 909 C C . LEU A 1 112 ? -9.992 -2.055 -1.981 1.00 94.19 112 LEU A C 1
ATOM 911 O O . LEU A 1 112 ? -9.380 -2.103 -3.048 1.00 94.19 112 LEU A O 1
ATOM 915 N N . LEU A 1 113 ? -9.454 -2.514 -0.844 1.00 93.88 113 LEU A N 1
ATOM 916 C CA . LEU A 1 113 ? -8.150 -3.179 -0.796 1.00 93.88 113 LEU A CA 1
ATOM 917 C C . LEU A 1 113 ? -8.116 -4.446 -1.664 1.00 93.88 113 LEU A C 1
ATOM 919 O O . LEU A 1 113 ? -7.157 -4.637 -2.412 1.00 93.88 113 LEU A O 1
ATOM 923 N N . ASN A 1 114 ? -9.144 -5.299 -1.597 1.00 91.19 114 ASN A N 1
ATOM 924 C CA . ASN A 1 114 ? -9.226 -6.492 -2.445 1.00 91.19 114 ASN A CA 1
ATOM 925 C C . ASN A 1 114 ? -9.223 -6.130 -3.937 1.00 91.19 114 ASN A C 1
ATOM 927 O O . ASN A 1 114 ? -8.497 -6.760 -4.709 1.00 91.19 114 ASN A O 1
ATOM 931 N N . HIS A 1 115 ? -9.959 -5.087 -4.330 1.00 91.69 115 HIS A N 1
ATOM 932 C CA . HIS A 1 115 ? -9.956 -4.593 -5.705 1.00 91.69 115 HIS A CA 1
ATOM 933 C C . HIS A 1 115 ? -8.568 -4.106 -6.135 1.00 91.69 115 HIS A C 1
ATOM 935 O O . HIS A 1 115 ? -8.059 -4.550 -7.164 1.00 91.69 115 HIS A O 1
ATOM 941 N N . MET A 1 116 ? -7.919 -3.261 -5.325 1.00 93.00 116 MET A N 1
ATOM 942 C CA . MET A 1 116 ? -6.577 -2.747 -5.623 1.00 93.00 116 MET A CA 1
ATOM 943 C C . MET A 1 116 ? -5.541 -3.870 -5.756 1.00 93.00 116 MET A C 1
ATOM 945 O O . MET A 1 116 ? -4.731 -3.851 -6.680 1.00 93.00 116 MET A O 1
ATOM 949 N N . LEU A 1 117 ? -5.574 -4.872 -4.872 1.00 90.75 117 LEU A N 1
ATOM 950 C CA . LEU A 1 117 ? -4.698 -6.046 -4.961 1.00 90.75 117 LEU A CA 1
ATOM 951 C C . LEU A 1 117 ? -4.989 -6.896 -6.197 1.00 90.75 117 LEU A C 1
ATOM 953 O O . LEU A 1 117 ? -4.071 -7.465 -6.783 1.00 90.75 117 LEU A O 1
ATOM 957 N N . GLY A 1 118 ? -6.261 -7.012 -6.572 1.00 88.88 118 GLY A N 1
ATOM 958 C CA . GLY A 1 118 ? -6.695 -7.695 -7.781 1.00 88.88 118 GLY A CA 1
ATOM 959 C C . GLY A 1 118 ? -6.143 -7.052 -9.044 1.00 88.88 118 GLY A C 1
ATOM 960 O O . GLY A 1 118 ? -5.425 -7.705 -9.805 1.00 88.88 118 GLY A O 1
ATOM 961 N N . PHE A 1 119 ? -6.377 -5.750 -9.192 1.00 90.38 119 PHE A N 1
ATOM 962 C CA . PHE A 1 119 ? -5.818 -4.951 -10.275 1.00 90.38 119 PHE A CA 1
ATOM 963 C C . PHE A 1 119 ? -4.286 -5.031 -10.316 1.00 90.38 119 PHE A C 1
ATOM 965 O O . PHE A 1 119 ? -3.714 -5.303 -11.369 1.00 90.38 119 PHE A O 1
ATOM 972 N N . PHE A 1 120 ? -3.616 -4.867 -9.169 1.00 90.62 120 PHE A N 1
ATOM 973 C CA . PHE A 1 120 ? -2.156 -4.929 -9.092 1.00 90.62 120 PHE A CA 1
ATOM 974 C C . PHE A 1 120 ? -1.604 -6.289 -9.536 1.00 90.62 120 PHE A C 1
ATOM 976 O O . PHE A 1 120 ? -0.660 -6.334 -10.318 1.00 90.62 120 PHE A O 1
ATOM 983 N N . SER A 1 121 ? -2.211 -7.398 -9.097 1.00 88.50 121 SER A N 1
ATOM 984 C CA . SER A 1 121 ? -1.812 -8.739 -9.542 1.00 88.50 121 SER A CA 1
ATOM 985 C C . SER A 1 121 ? -1.994 -8.931 -11.048 1.00 88.50 121 SER A C 1
ATOM 987 O O . SER A 1 121 ? -1.084 -9.451 -11.684 1.00 88.50 121 SER A O 1
ATOM 989 N N . LYS A 1 122 ? -3.113 -8.475 -11.624 1.00 86.81 122 LYS A N 1
ATOM 990 C CA . LYS A 1 122 ? -3.365 -8.588 -13.069 1.00 86.81 122 LYS A CA 1
ATOM 991 C C . LYS A 1 122 ? -2.406 -7.747 -13.905 1.00 86.81 122 LYS A C 1
ATOM 993 O O . LYS A 1 122 ? -1.926 -8.212 -14.932 1.00 86.81 122 LYS A O 1
ATOM 998 N N . LEU A 1 123 ? -2.094 -6.532 -13.455 1.00 89.88 123 LEU A N 1
ATOM 999 C CA . LEU A 1 123 ? -1.104 -5.680 -14.115 1.00 89.88 123 LEU A CA 1
ATOM 1000 C C . LEU A 1 123 ? 0.271 -6.354 -14.138 1.00 89.88 123 LEU A C 1
ATOM 1002 O O . LEU A 1 123 ? 0.927 -6.409 -15.171 1.00 89.88 123 LEU A O 1
ATOM 1006 N N . LEU A 1 124 ? 0.689 -6.878 -12.990 1.00 90.31 124 LEU A N 1
ATOM 1007 C CA . LEU A 1 124 ? 1.953 -7.578 -12.837 1.00 90.31 124 LEU A CA 1
ATOM 1008 C C . LEU A 1 124 ? 2.036 -8.836 -13.720 1.00 90.31 124 LEU A C 1
ATOM 1010 O O . LEU A 1 124 ? 3.039 -9.033 -14.398 1.00 90.31 124 LEU A O 1
ATOM 1014 N N . GLU A 1 125 ? 0.975 -9.642 -13.757 1.00 87.56 125 GLU A N 1
ATOM 1015 C CA . GLU A 1 125 ? 0.845 -10.811 -14.639 1.00 87.56 125 GLU A CA 1
ATOM 1016 C C . GLU A 1 125 ? 0.951 -10.424 -16.123 1.00 87.56 125 GLU A C 1
ATOM 1018 O O . GLU A 1 125 ? 1.649 -11.087 -16.880 1.00 87.56 125 GLU A O 1
ATOM 1023 N N . ALA A 1 126 ? 0.325 -9.318 -16.537 1.00 89.19 126 ALA A N 1
ATOM 1024 C CA . ALA A 1 126 ? 0.361 -8.847 -17.922 1.00 89.19 126 ALA A CA 1
ATOM 1025 C C . ALA A 1 126 ? 1.732 -8.290 -18.347 1.00 89.19 126 ALA A C 1
ATOM 1027 O O . ALA A 1 126 ? 2.097 -8.371 -19.519 1.00 89.19 126 ALA A O 1
ATOM 1028 N N . VAL A 1 127 ? 2.490 -7.712 -17.410 1.00 91.75 127 VAL A N 1
ATOM 1029 C CA . VAL A 1 127 ? 3.826 -7.149 -17.669 1.00 91.75 127 VAL A CA 1
ATOM 1030 C C . VAL A 1 127 ? 4.927 -8.207 -17.564 1.00 91.75 127 VAL A C 1
ATOM 1032 O O . VAL A 1 127 ? 5.961 -8.063 -18.217 1.00 91.75 127 VAL A O 1
ATOM 1035 N N . ALA A 1 128 ? 4.721 -9.274 -16.786 1.00 92.06 128 ALA A N 1
ATOM 1036 C CA . ALA A 1 128 ? 5.726 -10.312 -16.562 1.00 92.06 128 ALA A CA 1
ATOM 1037 C C . ALA A 1 128 ? 6.298 -10.914 -17.866 1.00 92.06 128 ALA A C 1
ATOM 1039 O O . ALA A 1 128 ? 7.517 -10.959 -17.969 1.00 92.06 128 ALA A O 1
ATOM 1040 N N . PRO A 1 129 ? 5.512 -11.254 -18.913 1.00 91.19 129 PRO A N 1
ATOM 1041 C CA . PRO A 1 129 ? 6.059 -11.767 -20.177 1.00 91.19 129 PRO A CA 1
ATOM 1042 C C . PRO A 1 129 ? 6.930 -10.772 -20.956 1.00 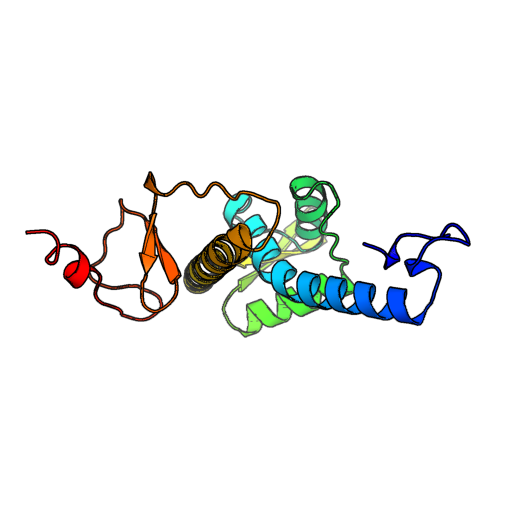91.19 129 PRO A C 1
ATOM 1044 O O . PRO A 1 129 ? 7.665 -11.174 -21.854 1.00 91.19 129 PRO A O 1
ATOM 1047 N N . LEU A 1 130 ? 6.823 -9.473 -20.656 1.00 93.06 130 LEU A N 1
ATOM 1048 C CA . LEU A 1 130 ? 7.661 -8.425 -21.249 1.00 93.06 130 LEU A CA 1
ATOM 1049 C C . LEU A 1 130 ? 8.981 -8.237 -20.489 1.00 93.06 130 LEU A C 1
ATOM 1051 O O . LEU A 1 130 ? 9.785 -7.384 -20.860 1.00 93.06 130 LEU A O 1
ATOM 1055 N N . SER A 1 131 ? 9.167 -8.971 -19.394 1.00 89.19 131 SER A N 1
ATOM 1056 C CA . SER A 1 131 ? 10.259 -8.804 -18.446 1.00 89.19 131 SER A CA 1
ATOM 1057 C C . SER A 1 131 ? 10.929 -10.146 -18.153 1.00 89.19 131 SER A C 1
ATOM 1059 O O . SER A 1 131 ? 10.355 -11.208 -18.364 1.00 89.19 131 SER A O 1
ATOM 1061 N N . ASP A 1 132 ? 12.129 -10.113 -17.581 1.00 88.06 132 ASP A N 1
ATOM 1062 C CA . ASP A 1 132 ? 12.885 -11.329 -17.247 1.00 88.06 132 ASP A CA 1
ATOM 1063 C C . ASP A 1 132 ? 12.501 -11.910 -15.869 1.00 88.06 132 ASP A C 1
ATOM 1065 O O . ASP A 1 132 ? 13.351 -12.415 -15.132 1.00 88.06 132 ASP A O 1
ATOM 1069 N N . PHE A 1 133 ? 11.230 -11.794 -15.464 1.00 85.50 133 PHE A N 1
ATOM 1070 C CA . PHE A 1 133 ? 10.749 -12.318 -14.184 1.00 85.50 133 PHE A CA 1
ATOM 1071 C C . PHE A 1 133 ? 9.404 -13.032 -14.315 1.00 85.50 133 PHE A C 1
ATOM 1073 O O . PHE A 1 133 ? 8.519 -12.619 -15.057 1.00 85.50 133 PHE A O 1
ATOM 1080 N N . GLU A 1 134 ? 9.230 -14.086 -13.519 1.00 82.25 134 GLU A N 1
ATOM 1081 C CA . GLU A 1 134 ? 7.972 -14.822 -13.406 1.00 82.25 134 GLU A CA 1
ATOM 1082 C C . GLU A 1 134 ? 7.225 -14.436 -12.130 1.00 82.25 134 GLU A C 1
ATOM 1084 O O . GLU A 1 134 ? 7.821 -14.209 -11.073 1.00 82.25 134 GLU A O 1
ATOM 1089 N N . ILE A 1 135 ? 5.895 -14.425 -12.208 1.00 83.38 135 ILE A N 1
ATOM 1090 C CA . ILE A 1 135 ? 5.021 -14.207 -11.057 1.00 83.38 135 ILE A CA 1
ATOM 1091 C C . ILE A 1 135 ? 4.141 -15.432 -10.880 1.00 83.38 135 ILE A C 1
ATOM 1093 O O . ILE A 1 135 ? 3.410 -15.817 -11.784 1.00 83.38 135 ILE A O 1
ATOM 1097 N N . LYS A 1 136 ? 4.185 -16.022 -9.684 1.00 79.81 136 LYS A N 1
ATOM 1098 C CA . LYS A 1 136 ? 3.312 -17.135 -9.305 1.00 79.81 136 LYS A CA 1
ATOM 1099 C C . LYS A 1 136 ? 2.153 -16.608 -8.475 1.00 79.81 136 LYS A C 1
ATOM 1101 O O . LYS A 1 136 ? 2.330 -16.249 -7.309 1.00 79.81 136 LYS A O 1
ATOM 1106 N N . LEU A 1 137 ? 0.974 -16.554 -9.081 1.00 76.75 137 LEU A N 1
ATOM 1107 C CA . LEU A 1 137 ? -0.271 -16.254 -8.387 1.00 76.75 137 LEU A CA 1
ATOM 1108 C C . LEU A 1 137 ? -0.931 -17.576 -7.955 1.00 76.75 137 LEU A C 1
ATOM 1110 O O . LEU A 1 137 ? -0.975 -18.512 -8.746 1.00 76.75 137 LEU A O 1
ATOM 1114 N N . PRO A 1 138 ? -1.426 -17.700 -6.711 1.00 70.56 138 PRO A N 1
ATOM 1115 C CA . PRO A 1 138 ? -2.213 -18.867 -6.311 1.00 70.56 138 PRO A CA 1
ATOM 1116 C C . PRO A 1 138 ? -3.612 -18.804 -6.947 1.00 70.56 138 PRO A C 1
ATOM 1118 O O . PRO A 1 138 ? -4.538 -18.256 -6.350 1.00 70.56 138 PRO A O 1
ATOM 1121 N N . GLU A 1 139 ? -3.726 -19.287 -8.185 1.00 65.25 139 GLU A N 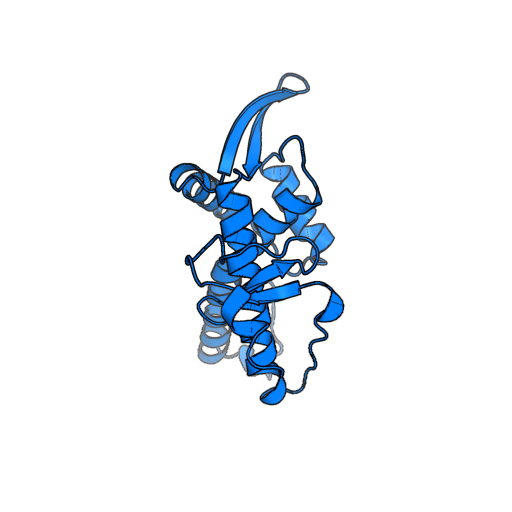1
ATOM 1122 C CA . GLU A 1 139 ? -4.943 -19.262 -9.017 1.00 65.25 139 GLU A CA 1
ATOM 1123 C C . GLU A 1 139 ? -6.067 -20.166 -8.483 1.00 65.25 139 GLU A C 1
ATOM 1125 O O . GLU A 1 139 ? -7.240 -19.934 -8.753 1.00 65.25 139 GLU A O 1
ATOM 1130 N N . ASP A 1 140 ? -5.735 -21.148 -7.647 1.00 69.94 140 ASP A N 1
ATOM 1131 C CA . ASP A 1 140 ? -6.663 -22.115 -7.053 1.00 69.94 140 ASP A CA 1
ATOM 1132 C C . ASP A 1 140 ? -7.541 -21.538 -5.928 1.00 69.94 140 ASP A C 1
ATOM 1134 O O . ASP A 1 140 ? -8.423 -22.223 -5.415 1.00 69.94 140 ASP A O 1
ATOM 1138 N N . LYS A 1 141 ? -7.304 -20.289 -5.508 1.00 75.62 141 LYS A N 1
ATOM 1139 C CA . LYS A 1 141 ? -7.974 -19.688 -4.338 1.00 75.62 141 LYS A CA 1
ATOM 1140 C C . LYS A 1 141 ? -8.969 -18.590 -4.682 1.00 75.62 141 LYS A C 1
ATOM 1142 O O . LYS A 1 141 ? -9.819 -18.253 -3.855 1.00 75.62 141 LYS A O 1
ATOM 1147 N N . TYR A 1 142 ? -8.851 -17.989 -5.859 1.00 78.00 142 TYR A N 1
ATOM 1148 C CA . TYR A 1 142 ? -9.686 -16.866 -6.265 1.00 78.00 142 TYR A CA 1
ATOM 1149 C C . TYR A 1 142 ? -9.827 -16.800 -7.777 1.00 78.00 142 TYR A C 1
ATOM 1151 O O . TYR A 1 142 ? -8.891 -17.074 -8.518 1.00 78.00 142 TYR A O 1
ATOM 1159 N N . MET A 1 143 ? -10.982 -16.320 -8.220 1.00 82.31 143 MET A N 1
ATOM 1160 C CA . MET A 1 143 ? -11.159 -15.819 -9.573 1.00 82.31 143 MET A CA 1
ATOM 1161 C C . MET A 1 143 ? -10.999 -14.297 -9.598 1.00 82.31 143 MET A C 1
ATOM 1163 O O . MET A 1 143 ? -11.225 -13.604 -8.601 1.00 82.31 143 MET A O 1
ATOM 1167 N N . PHE A 1 144 ? -10.632 -13.761 -10.756 1.00 84.88 144 PHE A N 1
ATOM 1168 C CA . PHE A 1 144 ? -10.631 -12.323 -10.990 1.00 84.88 144 PHE A CA 1
ATOM 1169 C C . PHE A 1 144 ? -11.923 -11.919 -11.690 1.00 84.88 144 PHE A C 1
ATOM 1171 O O . PHE A 1 144 ? -12.298 -12.515 -12.696 1.00 84.88 144 PHE A O 1
ATOM 1178 N N . CYS A 1 145 ? -12.583 -10.877 -11.188 1.00 84.38 145 CYS A N 1
ATOM 1179 C CA . CYS A 1 145 ? -13.702 -10.264 -11.890 1.00 84.38 145 CYS A CA 1
ATOM 1180 C C . CYS A 1 145 ? -13.234 -9.778 -13.275 1.00 84.38 145 CYS A C 1
ATOM 1182 O O . CYS A 1 145 ? -12.294 -8.979 -13.328 1.00 84.38 145 CYS A O 1
ATOM 1184 N N . PRO A 1 146 ? -13.883 -10.179 -14.381 1.00 84.88 146 PRO A N 1
ATOM 1185 C CA . PRO A 1 146 ? -13.447 -9.792 -15.723 1.00 84.88 146 PRO A CA 1
ATOM 1186 C C . PRO A 1 146 ? -13.623 -8.292 -15.995 1.00 84.88 146 PRO A C 1
ATOM 1188 O O . PRO A 1 146 ? -12.910 -7.735 -16.821 1.00 84.88 146 PRO A O 1
ATOM 1191 N N . ASN A 1 147 ? -14.533 -7.620 -15.281 1.00 87.31 147 ASN A N 1
ATOM 1192 C CA . ASN A 1 147 ? -14.813 -6.198 -15.486 1.00 87.31 147 ASN A CA 1
ATOM 1193 C C . ASN A 1 147 ? -13.851 -5.270 -14.723 1.00 87.31 147 ASN A C 1
ATOM 1195 O O . ASN A 1 147 ? -13.464 -4.219 -15.222 1.00 87.31 147 ASN A O 1
ATOM 1199 N N . CYS A 1 148 ? -13.467 -5.629 -13.494 1.00 86.38 148 CYS A N 1
ATOM 1200 C CA . CYS A 1 148 ? -12.689 -4.734 -12.626 1.00 86.38 148 CYS A CA 1
ATOM 1201 C C . CYS A 1 148 ? -11.470 -5.387 -11.966 1.00 86.38 148 CYS A C 1
ATOM 1203 O O . CYS A 1 148 ? -10.861 -4.788 -11.086 1.00 86.38 148 CYS A O 1
ATOM 1205 N N . ALA A 1 149 ? -11.129 -6.626 -12.321 1.00 87.62 149 ALA A N 1
ATOM 1206 C CA . ALA A 1 149 ? -10.032 -7.391 -11.728 1.00 87.62 149 ALA A CA 1
ATOM 1207 C C . ALA A 1 149 ? -10.129 -7.614 -10.205 1.00 87.62 149 ALA A C 1
ATOM 1209 O O . ALA A 1 149 ? -9.151 -8.037 -9.598 1.00 87.62 149 ALA A O 1
ATOM 1210 N N . ASN A 1 150 ? -11.278 -7.373 -9.556 1.00 87.31 150 ASN A N 1
ATOM 1211 C CA . ASN A 1 150 ? -11.442 -7.695 -8.135 1.00 87.31 150 ASN A CA 1
ATOM 1212 C C . ASN A 1 150 ? -11.207 -9.191 -7.877 1.00 87.31 150 ASN A C 1
ATOM 1214 O O . ASN A 1 150 ? -11.731 -10.021 -8.620 1.00 87.31 150 ASN A O 1
ATOM 1218 N N . LYS A 1 151 ? -10.473 -9.532 -6.811 1.00 85.75 151 LYS A N 1
ATOM 1219 C CA . LYS A 1 151 ? -10.307 -10.928 -6.380 1.00 85.75 151 LYS A CA 1
ATOM 1220 C C . LYS A 1 151 ? -11.569 -11.392 -5.661 1.00 85.75 151 LYS A C 1
ATOM 1222 O O . LYS A 1 151 ? -11.933 -10.821 -4.636 1.00 85.75 151 LYS A O 1
ATOM 1227 N N . ILE A 1 152 ? -12.198 -12.436 -6.184 1.00 83.88 152 ILE A N 1
ATOM 1228 C CA . ILE A 1 152 ? -13.362 -13.101 -5.599 1.00 83.88 152 ILE A CA 1
ATOM 1229 C C . ILE A 1 152 ? -12.898 -14.487 -5.175 1.00 83.88 152 ILE A C 1
ATOM 1231 O O . ILE A 1 152 ? -12.398 -15.251 -6.001 1.00 83.88 152 ILE A O 1
ATOM 1235 N N . LYS A 1 153 ? -13.002 -14.805 -3.886 1.00 81.75 153 LYS A N 1
ATOM 1236 C CA . LYS A 1 153 ? -12.630 -16.135 -3.413 1.00 81.75 153 LYS A CA 1
ATOM 1237 C C . LYS A 1 153 ? -13.593 -17.179 -3.972 1.00 81.75 153 LYS A C 1
ATOM 1239 O O . LYS A 1 153 ? -14.795 -16.940 -4.008 1.00 81.75 153 LYS A O 1
ATOM 1244 N N . LEU A 1 154 ? -13.070 -18.345 -4.342 1.00 78.50 154 LEU A N 1
ATOM 1245 C CA . LEU A 1 154 ? -13.895 -19.427 -4.897 1.00 78.50 154 LEU A CA 1
ATOM 1246 C C . LEU A 1 154 ? -14.884 -20.012 -3.871 1.00 78.50 154 LEU A C 1
ATOM 1248 O O . LEU A 1 154 ? -15.938 -20.506 -4.248 1.00 78.50 154 LEU A O 1
ATOM 1252 N N . GLU A 1 155 ? -14.571 -19.927 -2.576 1.00 75.69 155 GLU A N 1
ATOM 1253 C CA . GLU A 1 155 ? -15.475 -20.318 -1.479 1.00 75.69 155 GLU A CA 1
ATOM 1254 C C . GLU A 1 155 ? -16.649 -19.340 -1.278 1.00 75.69 155 GLU A C 1
ATOM 1256 O O . GLU A 1 155 ? -17.695 -19.734 -0.771 1.00 75.69 155 GLU A O 1
ATOM 1261 N N . ASP A 1 156 ? -16.497 -18.092 -1.731 1.00 68.75 156 ASP A N 1
ATOM 1262 C CA . ASP A 1 156 ? -17.457 -17.001 -1.553 1.00 68.75 156 ASP A CA 1
ATOM 1263 C C . ASP A 1 156 ? -18.141 -16.646 -2.885 1.00 68.75 156 ASP A C 1
ATOM 1265 O O . ASP A 1 156 ? -18.360 -15.468 -3.162 1.00 68.75 156 ASP A O 1
ATOM 1269 N N . LEU A 1 157 ? -18.430 -17.626 -3.755 1.00 65.50 157 LEU A N 1
ATOM 1270 C CA . LEU A 1 157 ? -19.063 -17.374 -5.058 1.00 65.50 157 LEU A CA 1
ATOM 1271 C C . LEU A 1 157 ? -20.429 -16.687 -4.879 1.00 65.50 157 LEU A C 1
ATOM 1273 O O . LEU A 1 157 ? -21.468 -17.316 -4.675 1.00 65.50 157 LEU A O 1
ATOM 1277 N N . THR A 1 158 ? -20.412 -15.359 -4.944 1.00 65.81 158 THR A N 1
ATOM 1278 C CA . THR A 1 158 ? -21.580 -14.487 -4.964 1.00 65.81 158 THR A CA 1
ATOM 1279 C C . THR A 1 158 ? -22.138 -14.404 -6.380 1.00 65.81 158 THR A C 1
ATOM 1281 O O . THR A 1 158 ? -21.421 -14.573 -7.363 1.00 65.81 158 THR A O 1
ATOM 1284 N N . LYS A 1 159 ? -23.423 -14.052 -6.515 1.00 76.75 159 LYS A N 1
ATOM 1285 C CA . LYS A 1 159 ? -24.045 -13.859 -7.838 1.00 76.75 159 LYS A CA 1
ATOM 1286 C C . LYS A 1 159 ? -23.420 -12.722 -8.649 1.00 76.75 159 LYS A C 1
ATOM 1288 O O . LYS A 1 159 ? -23.513 -12.712 -9.871 1.00 76.75 159 LYS A O 1
ATOM 1293 N N . PHE A 1 160 ? -22.808 -11.750 -7.972 1.00 83.81 160 PHE A N 1
ATOM 1294 C CA . PHE A 1 160 ? -22.213 -10.564 -8.578 1.00 83.81 160 PHE A CA 1
ATOM 1295 C C . PHE A 1 160 ? -20.944 -10.114 -7.842 1.00 83.81 160 PHE A C 1
ATOM 1297 O O . PHE A 1 160 ? -20.762 -10.381 -6.653 1.00 83.81 160 PHE A O 1
ATOM 1304 N N . CYS A 1 161 ? -20.078 -9.383 -8.541 1.00 85.56 161 CYS A N 1
ATOM 1305 C CA . CYS A 1 161 ? -18.898 -8.735 -7.990 1.00 85.56 161 CYS A CA 1
ATOM 1306 C C . CYS A 1 161 ? -19.307 -7.578 -7.067 1.00 85.56 161 CYS A C 1
ATOM 1308 O O . CYS A 1 161 ? -19.852 -6.581 -7.534 1.00 85.56 161 CYS A O 1
ATOM 1310 N N . GLU A 1 162 ? -18.968 -7.652 -5.781 1.00 87.12 162 GLU A N 1
ATOM 1311 C CA . GLU A 1 162 ? -19.318 -6.631 -4.776 1.00 87.12 162 GLU A CA 1
ATOM 1312 C C . GLU A 1 162 ? -18.738 -5.225 -5.032 1.00 87.12 162 GLU A C 1
ATOM 1314 O O . GLU A 1 162 ? -19.156 -4.263 -4.395 1.00 87.12 162 GLU A O 1
ATOM 1319 N N . ILE A 1 163 ? -17.776 -5.103 -5.953 1.00 89.81 163 ILE A N 1
ATOM 1320 C CA . ILE A 1 163 ? -17.121 -3.835 -6.302 1.00 89.81 163 ILE A CA 1
ATOM 1321 C C . ILE A 1 163 ? -17.800 -3.147 -7.483 1.00 89.81 163 ILE A C 1
ATOM 1323 O O . ILE A 1 163 ? -18.027 -1.944 -7.445 1.00 89.81 163 ILE A O 1
ATOM 1327 N N . CYS A 1 164 ? -18.081 -3.888 -8.558 1.00 88.88 164 CYS A N 1
ATOM 1328 C CA . CYS A 1 164 ? -18.561 -3.308 -9.820 1.00 88.88 164 CYS A CA 1
ATOM 1329 C C . CYS A 1 164 ? -19.940 -3.813 -10.263 1.00 88.88 164 CYS A C 1
ATOM 1331 O O . CYS A 1 164 ? -20.438 -3.369 -11.291 1.00 88.88 164 CYS A O 1
ATOM 1333 N N . GLY A 1 165 ? -20.540 -4.757 -9.534 1.00 87.19 165 GLY A N 1
ATOM 1334 C CA . GLY A 1 165 ? -21.853 -5.326 -9.842 1.00 87.19 165 GLY A CA 1
ATOM 1335 C C . GLY A 1 165 ? -21.881 -6.360 -10.973 1.00 87.19 165 GLY A C 1
ATOM 1336 O O . GLY A 1 165 ? -22.957 -6.840 -11.300 1.00 87.19 165 GLY A O 1
ATOM 1337 N N . TYR A 1 166 ? -20.737 -6.725 -11.566 1.00 86.50 166 TYR A N 1
ATOM 1338 C CA . TYR A 1 166 ? -20.680 -7.716 -12.651 1.00 86.50 166 TYR A CA 1
ATOM 1339 C C . TYR A 1 166 ? -21.220 -9.084 -12.208 1.00 86.50 166 TYR A C 1
ATOM 1341 O O . TYR A 1 166 ? -20.748 -9.605 -11.198 1.00 86.50 166 TYR A O 1
ATOM 1349 N N . PHE A 1 167 ? -22.163 -9.671 -12.949 1.00 83.62 167 PHE A N 1
ATOM 1350 C CA . PHE A 1 167 ? -22.751 -10.974 -12.624 1.00 83.62 167 PHE A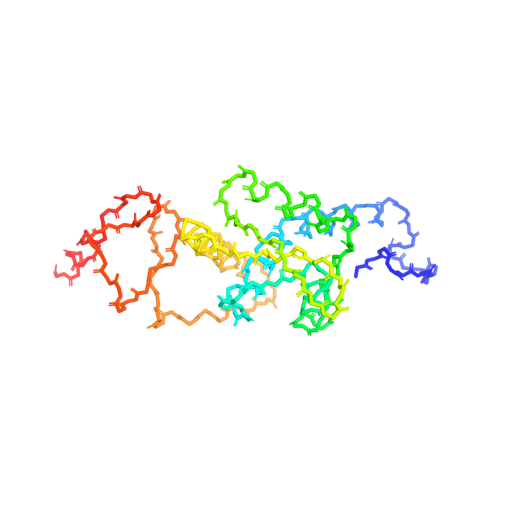 CA 1
ATOM 1351 C C . PHE A 1 167 ? -21.757 -12.110 -12.881 1.00 83.62 167 PHE A C 1
ATOM 1353 O O . PHE A 1 167 ? -21.270 -12.297 -13.988 1.00 83.62 167 PHE A O 1
ATOM 1360 N N . VAL A 1 168 ? -21.444 -12.874 -11.837 1.00 76.56 168 VAL A N 1
ATOM 1361 C CA . VAL A 1 168 ? -20.414 -13.926 -11.869 1.00 76.56 168 VAL A CA 1
ATOM 1362 C C . VAL A 1 168 ? -20.971 -15.240 -12.434 1.00 76.56 168 VAL A C 1
ATOM 1364 O O . VAL A 1 168 ? -20.228 -15.995 -13.054 1.00 76.56 168 VAL A O 1
ATOM 1367 N N . GLU A 1 169 ? -22.281 -15.484 -12.298 1.00 65.81 169 GLU A N 1
ATOM 1368 C CA . GLU A 1 169 ? -22.976 -16.685 -12.812 1.00 65.81 169 GLU A CA 1
ATOM 1369 C C . GLU A 1 169 ? -22.910 -16.819 -14.351 1.00 65.81 169 GLU A C 1
ATOM 1371 O O . GLU A 1 169 ? -23.047 -17.916 -14.888 1.00 65.81 169 GLU A O 1
ATOM 1376 N N . GLU A 1 170 ? -22.648 -15.732 -15.086 1.00 56.59 170 GLU A N 1
ATOM 1377 C CA . GLU A 1 170 ? -22.490 -15.771 -16.549 1.00 56.59 170 GLU A CA 1
ATOM 1378 C C . GLU A 1 170 ? -21.238 -16.551 -16.996 1.00 56.59 170 GLU A C 1
ATOM 1380 O O . GLU A 1 170 ? -21.175 -17.014 -18.134 1.00 56.59 170 GLU A O 1
ATOM 1385 N N . LEU A 1 171 ? -20.264 -16.751 -16.100 1.00 55.03 171 LEU A N 1
ATOM 1386 C CA . LEU A 1 171 ? -19.016 -17.470 -16.379 1.00 55.03 171 LEU A CA 1
ATOM 1387 C C . LEU A 1 171 ? -19.133 -18.988 -16.176 1.00 55.03 171 LEU A C 1
ATOM 1389 O O . LEU A 1 171 ? -18.371 -19.736 -16.780 1.00 55.03 171 LEU A O 1
ATOM 1393 N N . THR A 1 172 ? -20.087 -19.461 -15.366 1.00 52.72 172 THR A N 1
ATOM 1394 C CA . THR A 1 172 ? -20.304 -20.903 -15.136 1.00 52.72 172 THR A CA 1
ATOM 1395 C C . THR A 1 172 ? -21.106 -21.581 -16.248 1.00 52.72 172 THR A C 1
ATOM 1397 O O . THR A 1 172 ? -21.033 -22.795 -16.375 1.00 52.72 172 THR A O 1
ATOM 1400 N N . ASN A 1 173 ? -21.826 -20.816 -17.079 1.00 47.75 173 ASN A N 1
ATOM 1401 C CA . ASN A 1 173 ? -22.674 -21.344 -18.161 1.00 47.75 173 ASN A CA 1
ATOM 1402 C C . ASN A 1 173 ? -22.002 -21.345 -19.549 1.00 47.75 173 ASN A C 1
ATOM 1404 O O . ASN A 1 173 ? -22.646 -21.690 -20.533 1.00 47.75 173 ASN A O 1
ATOM 1408 N N . GLN A 1 174 ? -20.734 -20.935 -19.659 1.00 47.31 174 GLN A N 1
ATOM 1409 C CA . GLN A 1 174 ? -19.972 -20.973 -20.921 1.00 47.31 174 GLN A CA 1
ATOM 1410 C C . GLN A 1 174 ? -19.069 -22.216 -21.040 1.00 47.31 174 GLN A C 1
ATOM 1412 O O . GLN A 1 174 ? -18.184 -22.252 -21.893 1.00 47.31 174 GLN A O 1
ATOM 1417 N N . GLY A 1 175 ? -19.270 -23.211 -20.170 1.00 45.66 175 GLY A N 1
ATOM 1418 C CA . GLY A 1 175 ? -18.471 -24.437 -20.096 1.00 45.66 175 GLY A CA 1
ATOM 1419 C C . GLY A 1 175 ? -19.205 -25.737 -20.440 1.00 45.66 175 GLY A C 1
ATOM 1420 O O . GLY A 1 175 ? -18.597 -26.787 -20.249 1.00 45.66 175 GLY A O 1
ATOM 1421 N N . ASP A 1 176 ? -20.450 -25.673 -20.932 1.00 35.66 176 ASP A N 1
ATOM 1422 C CA . ASP A 1 176 ? -21.224 -26.832 -21.418 1.00 35.66 176 ASP A CA 1
ATOM 1423 C C . ASP A 1 176 ? -21.326 -26.851 -22.953 1.00 35.66 176 ASP A C 1
ATOM 1425 O O . AS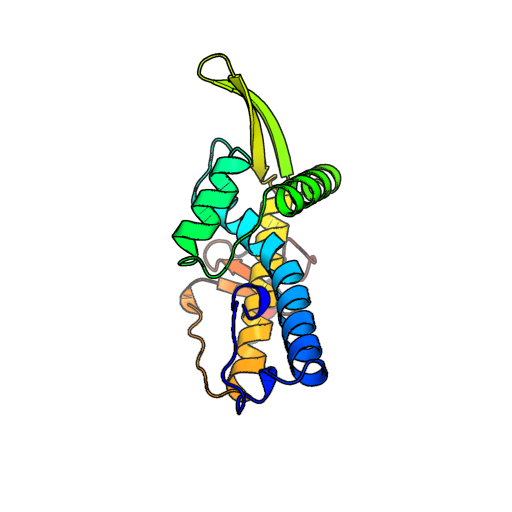P A 1 176 ? -21.666 -25.797 -23.546 1.00 35.66 176 ASP A O 1
#

Sequence (176 aa):
MLKKVRTFHPNALIADLHYRGYVESFESELMRGISTVAILQIMKRFSDQGVYGYQLVKMLQDETNNVLIIDEGTLYPLLKKMEKDGVLVSERKNVDGRTRRYYNLTDDGKKLLNHMLGFFSKLLEAVAPLSDFEIKLPEDKYMFCPNCANKIKLEDLTKFCEICGYFVEELTNQGD

Secondary structure (DSSP, 8-state):
-GGG-S---TT-GGGSHHHHHHHHHHHHHHHHHHHHHHHHHHHHHH-SS-EEHHHHHHHHHHHTTTSS---HHHHHHHHHHHHHTTSEEEEEEEETTEEEEEEEE-HHHHHHHHHHHHHHHHHHHHHGGGTT------TTSEEEPTTT--EEEGGG--SB-TTT--BSGGGTTS--

Radius of gyration: 19.93 Å; chains: 1; bounding box: 56×41×52 Å

Foldseek 3Di:
DLVPDPDDDPPDPCVDVVVVVVVVVVVVVVLLLCVLLLLLVLQVPPDPPFDFQVRSQVSSCVVVVNPRHDDSVRRPVSQVVCVVVQQKDWDWDQDPNDTTIGIHGDPVNVQVSQLSVQVVVVVCCVCQVVDPDDDDDPCVFFDADPPRSGTDGPVRDDQARPPPGHGPVVVVVVPD